Protein AF-A0A3R6D8L8-F1 (afdb_monomer)

Radius of gyration: 19.19 Å; Cα contacts (8 Å, |Δi|>4): 96; chains: 1; bounding box: 54×32×44 Å

Nearest PDB structures (foldseek):
  3ki9-assembly1_A  TM=8.467E-01  e=3.000E-01  Staphylococcus aureus subsp. aureus COL
  5yi5-assembly1_A  TM=4.871E-01  e=4.899E+00  Homo sapiens

Sequence (134 aa):
MCCDLRLPSSENLDEAEKKIRAFAEKQGLEMTVLRLDQGYWISEEEEIPSLLVELYHKLTTLEDRPYIMEGCTYARHFKQGCGFGAGQQGEKKPFPEGHGSAHGPDEAQNIQVLLRALKLDILAALAIDELWSK

Mean predicted aligned error: 4.23 Å

pLDDT: mean 92.16, std 4.8, range [68.19, 98.0]

Foldseek 3Di:
DDDDDFDPLPDDQVVVVVVVCVVCVVVVHDDDDPDDDHDDDDDCPDDLNVLLVVLDVVLDVDPDDDDDDSDDDPQRVDPRRDDAADDDPPDDDPDDPQDCDPVTHPPDGDPVSVVSRVVSVVVSVVSVCVVVVD

Structure (mmCIF, N/CA/C/O backbone):
data_AF-A0A3R6D8L8-F1
#
_entry.id   AF-A0A3R6D8L8-F1
#
loop_
_atom_site.group_PDB
_atom_site.id
_atom_site.type_symbol
_atom_site.label_atom_id
_atom_site.label_alt_id
_atom_site.label_comp_id
_atom_site.label_asym_id
_atom_site.label_entity_id
_atom_site.label_seq_id
_atom_site.pdbx_PDB_ins_code
_atom_site.Cartn_x
_atom_site.Cartn_y
_atom_site.Cartn_z
_atom_site.occupancy
_atom_site.B_iso_or_equiv
_atom_site.auth_seq_id
_atom_site.auth_comp_id
_atom_site.auth_asym_id
_atom_site.auth_atom_id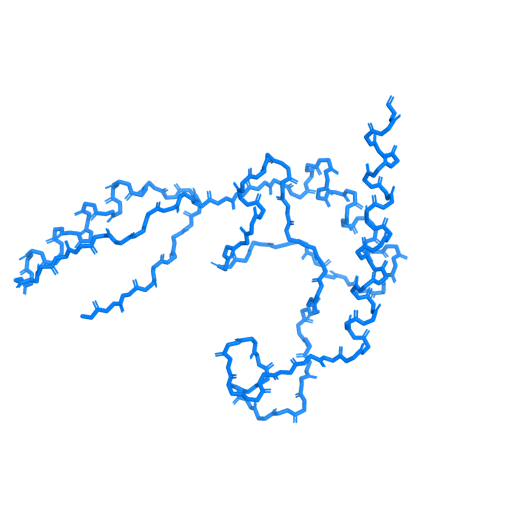
_atom_site.pdbx_PDB_model_num
ATOM 1 N N . MET A 1 1 ? -21.316 -10.945 14.403 1.00 85.75 1 MET A N 1
ATOM 2 C CA . MET A 1 1 ? -21.025 -10.365 13.072 1.00 85.75 1 MET A CA 1
ATOM 3 C C . MET A 1 1 ? -19.673 -9.686 13.167 1.00 85.75 1 MET A C 1
ATOM 5 O O . MET A 1 1 ? -19.449 -9.017 14.165 1.00 85.75 1 MET A O 1
ATOM 9 N N . CYS A 1 2 ? -18.792 -9.876 12.188 1.00 91.19 2 CYS A N 1
ATOM 10 C CA . CYS A 1 2 ? -17.522 -9.152 12.109 1.00 91.19 2 CYS A CA 1
ATOM 11 C C . CYS A 1 2 ? -17.596 -8.161 10.948 1.00 91.19 2 CYS A C 1
ATOM 13 O O . CYS A 1 2 ? -18.159 -8.489 9.906 1.00 91.19 2 CYS A O 1
ATOM 15 N N . CYS A 1 3 ? -17.046 -6.967 11.140 1.00 91.75 3 CYS A N 1
ATOM 16 C CA . CYS A 1 3 ? -17.001 -5.912 10.135 1.00 91.75 3 CYS A CA 1
ATOM 17 C C . CYS A 1 3 ? -15.562 -5.392 10.049 1.00 91.75 3 CYS A C 1
ATOM 19 O O . CYS A 1 3 ? -14.960 -5.121 11.087 1.00 91.75 3 CYS A O 1
ATOM 21 N N . ASP A 1 4 ? -15.021 -5.290 8.833 1.00 93.38 4 ASP A N 1
ATOM 22 C CA . ASP A 1 4 ? -13.795 -4.534 8.557 1.00 93.38 4 ASP A CA 1
ATOM 23 C C . ASP A 1 4 ? -14.213 -3.132 8.111 1.00 93.38 4 ASP A C 1
ATOM 25 O O . ASP A 1 4 ? -14.905 -2.986 7.102 1.00 93.38 4 ASP A O 1
ATOM 29 N N . LEU A 1 5 ? -13.849 -2.114 8.890 1.00 92.12 5 LEU A N 1
ATOM 30 C CA . LEU A 1 5 ? -14.228 -0.728 8.631 1.00 92.12 5 LEU A CA 1
ATOM 31 C C . LEU A 1 5 ? -12.982 0.078 8.269 1.00 92.12 5 LEU A C 1
ATOM 33 O O . LEU A 1 5 ? -12.005 0.094 9.017 1.00 92.12 5 LEU A O 1
ATOM 37 N N . ARG A 1 6 ? -13.038 0.783 7.138 1.00 92.12 6 ARG A N 1
ATOM 38 C CA . ARG A 1 6 ? -11.989 1.704 6.693 1.00 92.12 6 ARG A CA 1
ATOM 39 C C . ARG A 1 6 ? -12.485 3.136 6.814 1.00 92.12 6 ARG A C 1
ATOM 41 O O . ARG A 1 6 ? -13.598 3.443 6.397 1.00 92.12 6 ARG A O 1
ATOM 48 N N . LEU A 1 7 ? -11.655 3.992 7.400 1.00 91.44 7 LEU A N 1
ATOM 49 C CA . LEU A 1 7 ? -11.925 5.413 7.592 1.00 91.44 7 LEU A CA 1
ATOM 50 C C . LEU A 1 7 ? -10.795 6.234 6.955 1.00 91.44 7 LEU A C 1
ATOM 52 O O . LEU A 1 7 ? -9.649 5.772 6.962 1.00 91.44 7 LEU A O 1
ATOM 56 N N . PRO A 1 8 ? -11.084 7.433 6.416 1.00 90.94 8 PRO A N 1
ATOM 57 C CA . PRO A 1 8 ? -10.048 8.353 5.959 1.00 90.94 8 PRO A CA 1
ATOM 58 C C . PRO A 1 8 ? -8.997 8.624 7.042 1.00 90.94 8 PRO A C 1
ATOM 60 O O . PRO A 1 8 ? -9.307 8.663 8.231 1.00 90.94 8 PRO A O 1
ATOM 63 N N . SER A 1 9 ? -7.749 8.868 6.637 1.00 88.50 9 SER A N 1
ATOM 64 C CA . SER A 1 9 ? -6.639 9.126 7.571 1.00 88.50 9 SER A CA 1
ATOM 65 C C . SER A 1 9 ? -6.828 10.381 8.430 1.00 88.50 9 SER A C 1
ATOM 67 O O . SER A 1 9 ? -6.208 10.485 9.488 1.00 88.50 9 SER A O 1
ATOM 69 N N . SER A 1 10 ? -7.689 11.304 7.994 1.00 90.19 10 SER A N 1
ATOM 70 C CA . SER A 1 10 ? -8.076 12.515 8.719 1.00 90.19 10 SER A CA 1
ATOM 71 C C . SER A 1 10 ? -9.073 12.271 9.855 1.00 90.19 10 SER A C 1
ATOM 73 O O . SER A 1 10 ? -9.307 13.180 10.648 1.00 90.19 10 SER A O 1
ATOM 75 N N . GLU A 1 11 ? -9.692 11.091 9.928 1.00 92.81 11 GLU A N 1
ATOM 76 C CA . GLU A 1 11 ? -10.685 10.789 10.956 1.00 92.81 11 GLU A CA 1
ATOM 77 C C . GLU A 1 11 ? -10.047 10.513 12.320 1.00 92.81 11 GLU A C 1
ATOM 79 O O . GLU A 1 11 ? -8.976 9.908 12.443 1.00 92.81 11 GLU A O 1
ATOM 84 N N . ASN A 1 12 ? -10.766 10.915 13.370 1.00 93.25 12 ASN A N 1
ATOM 85 C CA . ASN A 1 12 ? -10.423 10.587 14.745 1.00 93.25 12 ASN A CA 1
ATOM 86 C C . ASN A 1 12 ? -11.029 9.228 15.120 1.00 93.25 12 ASN A C 1
ATOM 88 O O . ASN A 1 12 ? -12.248 9.085 15.254 1.00 93.25 12 ASN A O 1
ATOM 92 N N . LEU A 1 13 ? -10.166 8.231 15.311 1.00 93.88 13 LEU A N 1
ATOM 93 C CA . LEU A 1 13 ? -10.590 6.861 15.585 1.00 93.88 13 LEU A CA 1
ATOM 94 C C . LEU A 1 13 ? -11.297 6.691 16.933 1.00 93.88 13 LEU A C 1
ATOM 96 O O . LEU A 1 13 ? -12.252 5.920 17.006 1.00 93.88 13 LEU A O 1
ATOM 100 N N . ASP A 1 14 ? -10.912 7.445 17.965 1.00 93.75 14 ASP A N 1
ATOM 101 C CA . ASP A 1 14 ? -11.578 7.390 19.271 1.00 93.75 14 ASP A CA 1
ATOM 102 C C . ASP A 1 14 ? -13.012 7.926 19.180 1.00 93.75 14 ASP A C 1
ATOM 104 O O . ASP A 1 14 ? -13.940 7.404 19.803 1.00 93.75 14 ASP A O 1
ATOM 108 N N . GLU A 1 15 ? -13.221 8.990 18.400 1.00 95.62 15 GLU A N 1
ATOM 109 C CA . GLU A 1 15 ? -14.559 9.528 18.151 1.00 95.62 15 GLU A CA 1
ATOM 110 C C . GLU A 1 15 ? -15.404 8.590 17.292 1.00 95.62 15 GLU A C 1
ATOM 112 O O . GLU A 1 15 ? -16.596 8.414 17.565 1.00 95.62 15 GLU A O 1
ATOM 117 N N . ALA A 1 16 ? -14.801 7.981 16.270 1.00 95.06 16 ALA A N 1
ATOM 118 C CA . ALA A 1 16 ? -15.469 7.000 15.429 1.00 95.06 16 ALA A CA 1
ATOM 119 C C . ALA A 1 16 ? -15.905 5.778 16.250 1.00 95.06 16 ALA A C 1
ATOM 121 O O . ALA A 1 16 ? -17.077 5.400 16.198 1.00 95.06 16 ALA A O 1
ATOM 122 N N . GLU A 1 17 ? -15.016 5.218 17.078 1.00 95.38 17 GLU A N 1
ATOM 123 C CA . GLU A 1 17 ? -15.343 4.095 17.958 1.00 95.38 17 GLU A CA 1
ATOM 124 C C . GLU A 1 17 ? -16.500 4.447 18.898 1.00 95.38 17 GLU A C 1
ATOM 126 O O . GLU A 1 17 ? -17.462 3.684 18.996 1.00 95.38 17 GLU A O 1
ATOM 131 N N . LYS A 1 18 ? -16.459 5.620 19.549 1.00 96.06 18 LYS A N 1
ATOM 132 C CA . LYS A 1 18 ? -17.540 6.075 20.442 1.00 96.06 18 LYS A CA 1
ATOM 133 C C . LYS A 1 18 ? -18.888 6.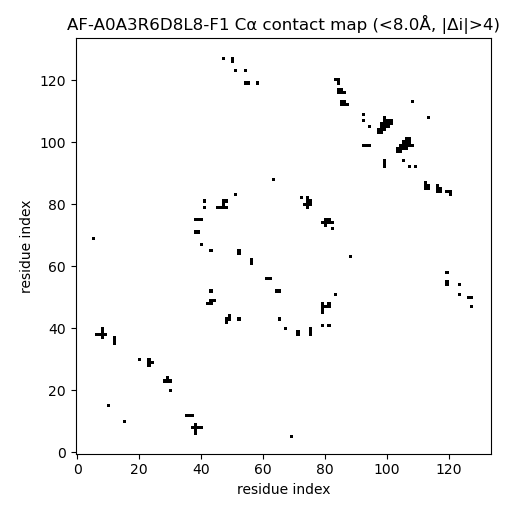132 19.725 1.00 96.06 18 LYS A C 1
ATOM 135 O O . LYS A 1 18 ? -19.88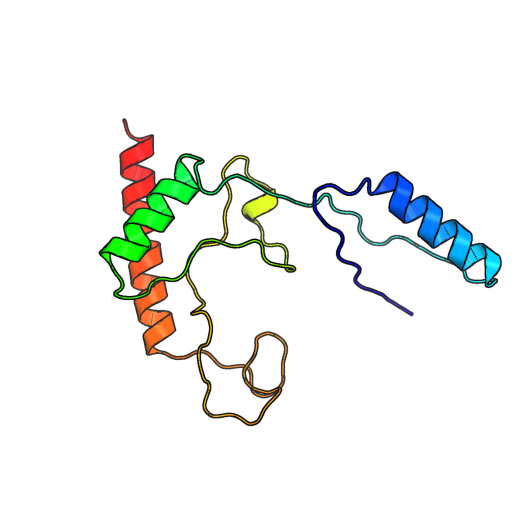8 5.675 20.275 1.00 96.06 18 LYS A O 1
ATOM 140 N N . LYS A 1 19 ? -18.927 6.666 18.499 1.00 96.44 19 LYS A N 1
ATOM 141 C CA . LYS A 1 19 ? -20.159 6.756 17.695 1.00 96.44 19 LYS A CA 1
ATOM 142 C C . LYS A 1 19 ? -20.694 5.370 17.328 1.00 96.44 19 LYS A C 1
ATOM 144 O O . LYS A 1 19 ? -21.892 5.128 17.470 1.00 96.44 19 LYS A O 1
ATOM 149 N N . ILE A 1 20 ? -19.820 4.458 16.899 1.00 95.38 20 ILE A N 1
ATOM 150 C CA . ILE A 1 20 ? -20.207 3.089 16.526 1.00 95.38 20 ILE A CA 1
ATOM 151 C C . ILE A 1 20 ? -20.691 2.317 17.761 1.00 95.38 20 ILE A C 1
ATOM 153 O O . ILE A 1 20 ? -21.724 1.652 17.703 1.00 95.38 20 ILE A O 1
ATOM 157 N N . ARG A 1 21 ? -20.007 2.464 18.901 1.00 96.00 21 ARG A N 1
ATOM 158 C CA . ARG A 1 21 ? -20.400 1.848 20.174 1.00 96.00 21 ARG A CA 1
ATOM 159 C C . ARG A 1 21 ? -21.771 2.332 20.638 1.00 96.00 21 ARG A C 1
ATOM 161 O O . ARG A 1 21 ? -22.635 1.510 20.919 1.00 96.00 21 ARG A O 1
ATOM 168 N N . ALA A 1 22 ? -22.001 3.645 20.634 1.00 96.94 22 ALA A N 1
ATOM 169 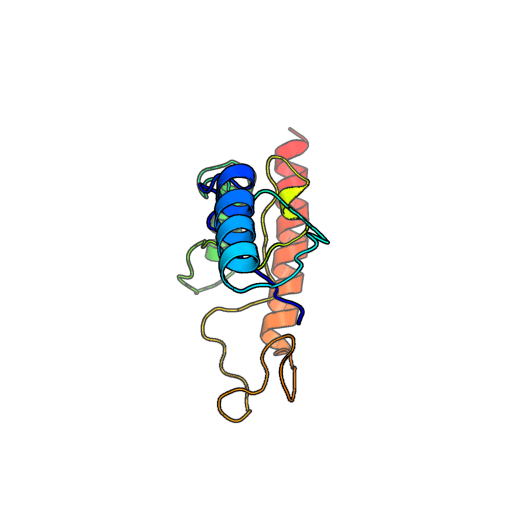C CA . ALA A 1 22 ? -23.294 4.221 21.001 1.00 96.94 22 ALA A CA 1
ATOM 170 C C . ALA A 1 22 ? -24.428 3.735 20.080 1.00 96.94 22 ALA A C 1
ATOM 172 O O . ALA A 1 22 ? -25.551 3.500 20.530 1.00 96.94 22 ALA A O 1
ATOM 173 N N . PHE A 1 23 ? -24.143 3.553 18.786 1.00 96.50 23 PHE A N 1
ATOM 174 C CA . PHE A 1 23 ? -25.096 2.951 17.857 1.00 96.50 23 PHE A CA 1
ATOM 175 C C . PHE A 1 23 ? -25.397 1.490 18.220 1.00 96.50 23 PHE A C 1
ATOM 177 O O . PHE A 1 23 ? -26.571 1.131 18.305 1.00 96.50 23 PHE A O 1
ATOM 184 N N . ALA A 1 24 ? -24.372 0.671 18.471 1.00 95.88 24 ALA A N 1
ATOM 185 C CA . ALA A 1 24 ? -24.531 -0.732 18.852 1.00 95.88 24 ALA A CA 1
ATOM 186 C C . ALA A 1 24 ? -25.361 -0.885 20.137 1.00 95.88 24 ALA A C 1
ATOM 188 O O . ALA A 1 24 ? -26.339 -1.634 20.147 1.00 95.88 24 ALA A O 1
ATOM 189 N N . GLU A 1 25 ? -25.051 -0.100 21.172 1.00 96.75 25 GLU A N 1
ATOM 190 C CA . GLU A 1 25 ? -25.792 -0.076 22.439 1.00 96.75 25 GLU A CA 1
ATOM 191 C C . GLU A 1 25 ? -27.268 0.279 22.229 1.00 96.75 25 GLU A C 1
ATOM 193 O O . GLU A 1 25 ? -28.154 -0.400 22.748 1.00 96.75 25 GLU A O 1
ATOM 198 N N . LYS A 1 26 ? -27.558 1.288 21.394 1.00 98.00 26 LYS A N 1
ATOM 199 C CA . LYS A 1 26 ? -28.935 1.675 21.048 1.00 98.00 26 LYS A CA 1
ATOM 200 C C . LYS A 1 26 ? -29.711 0.551 20.350 1.00 98.00 26 LYS A C 1
ATOM 202 O O . LYS A 1 26 ? -30.936 0.524 20.442 1.00 98.00 26 LYS A O 1
ATOM 207 N N . GLN A 1 27 ? -29.023 -0.354 19.654 1.00 97.31 27 GLN A N 1
ATOM 208 C CA . GLN A 1 27 ? -29.624 -1.527 19.010 1.00 97.31 27 GLN A CA 1
ATOM 209 C C . GLN A 1 27 ? -29.618 -2.784 19.900 1.00 97.31 27 GLN A C 1
ATOM 211 O O . GLN A 1 27 ? -30.062 -3.838 19.452 1.00 97.31 27 GLN A O 1
ATOM 216 N N . GLY A 1 28 ? -29.126 -2.702 21.143 1.00 97.62 28 GLY A N 1
ATOM 217 C CA . GLY A 1 28 ? -29.006 -3.857 22.039 1.00 97.62 28 GLY A CA 1
ATOM 218 C C . GLY A 1 28 ? -27.922 -4.856 21.619 1.00 97.62 28 GLY A C 1
ATOM 219 O O . GLY A 1 28 ? -28.035 -6.042 21.920 1.00 97.62 28 GLY A O 1
ATOM 220 N N . LEU A 1 29 ? -26.897 -4.396 20.896 1.00 96.50 29 LEU A N 1
ATOM 221 C CA . LEU A 1 29 ? -25.771 -5.208 20.438 1.00 96.50 29 LEU A CA 1
ATOM 222 C C . LEU A 1 29 ? -24.550 -5.012 21.343 1.00 96.50 29 LEU A C 1
ATOM 224 O O . LEU A 1 29 ? -24.226 -3.892 21.735 1.00 96.50 29 LEU A O 1
ATOM 228 N N . GLU A 1 30 ? -23.826 -6.097 21.605 1.00 95.06 30 GLU A N 1
ATOM 229 C CA . GLU A 1 30 ? -22.496 -6.046 22.214 1.00 95.06 30 GLU A CA 1
ATOM 230 C C . GLU A 1 30 ? -21.425 -5.862 21.127 1.00 95.06 30 GLU A C 1
ATOM 232 O O . GLU A 1 30 ? -21.473 -6.505 20.075 1.00 95.06 30 GLU A O 1
ATOM 237 N N . MET A 1 31 ? -20.452 -4.981 21.378 1.00 94.44 31 MET A N 1
ATOM 238 C CA . MET A 1 31 ? -19.374 -4.674 20.437 1.00 94.44 31 MET A CA 1
ATOM 239 C C . MET A 1 31 ? -17.997 -4.776 21.093 1.00 94.44 31 MET A C 1
ATOM 241 O O . MET A 1 31 ? -17.701 -4.090 22.078 1.00 94.44 31 MET A O 1
ATOM 245 N N . THR A 1 32 ? -17.111 -5.535 20.450 1.00 95.50 32 THR A N 1
ATOM 246 C CA . THR A 1 32 ? -15.686 -5.622 20.781 1.00 95.50 32 THR A CA 1
ATOM 247 C C . THR A 1 32 ? -14.854 -5.103 19.615 1.00 95.50 32 THR A C 1
ATOM 249 O O . THR A 1 32 ? -15.049 -5.524 18.475 1.00 95.50 32 THR A O 1
ATOM 252 N N . VAL A 1 33 ? -13.905 -4.211 19.898 1.00 95.38 33 VAL A N 1
ATOM 253 C CA . VAL A 1 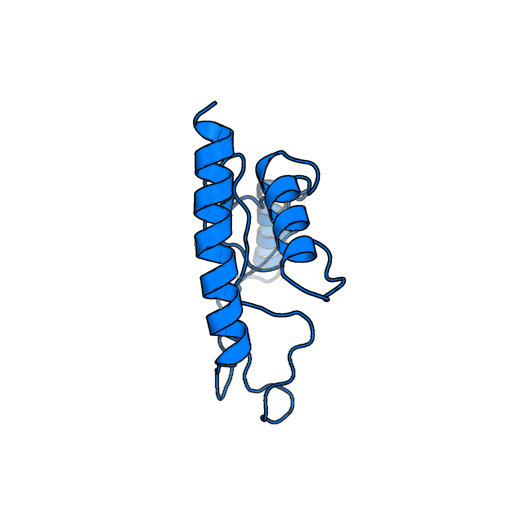33 ? -12.916 -3.767 18.909 1.00 95.38 33 VAL A CA 1
ATOM 254 C C . VAL A 1 33 ? -11.741 -4.733 18.951 1.00 95.38 33 VAL A C 1
ATOM 256 O O . VAL A 1 33 ? -11.077 -4.862 19.974 1.00 95.38 33 VAL A O 1
ATOM 259 N N . LEU A 1 34 ? -11.509 -5.440 17.845 1.00 95.69 34 LEU A N 1
ATOM 260 C CA . LEU A 1 34 ? -10.411 -6.406 17.735 1.00 95.69 34 LEU A CA 1
ATOM 261 C C . LEU A 1 34 ? -9.098 -5.742 17.313 1.00 95.69 34 LEU A C 1
ATOM 263 O O . LEU A 1 34 ? -8.020 -6.182 17.707 1.00 95.69 34 LEU A O 1
ATOM 267 N N . ARG A 1 35 ? -9.191 -4.699 16.487 1.00 93.00 35 ARG A N 1
ATOM 268 C CA . ARG A 1 35 ? -8.055 -3.952 15.956 1.00 93.00 35 ARG A CA 1
ATOM 269 C C . ARG A 1 35 ? -8.496 -2.527 15.642 1.00 93.00 35 ARG A C 1
ATOM 271 O O . ARG A 1 35 ? -9.554 -2.333 15.050 1.00 93.00 35 ARG A O 1
ATOM 278 N N . LEU A 1 36 ? -7.672 -1.562 16.040 1.00 92.06 36 LEU A N 1
ATOM 279 C CA . LEU A 1 36 ? -7.859 -0.143 15.769 1.00 92.06 36 LEU A CA 1
ATOM 280 C C . LEU A 1 36 ? -6.525 0.440 15.322 1.00 92.06 36 LEU A C 1
ATOM 282 O O . LEU A 1 36 ? -5.524 0.316 16.023 1.00 92.06 36 LEU A O 1
ATOM 286 N N . ASP A 1 37 ? -6.506 1.026 14.133 1.00 90.94 37 ASP A N 1
ATOM 287 C CA . ASP A 1 37 ? -5.275 1.328 13.422 1.00 90.94 37 ASP A CA 1
ATOM 288 C C . ASP A 1 37 ? -5.385 2.678 12.713 1.00 90.94 37 ASP A C 1
ATOM 290 O O . ASP A 1 37 ? -6.204 2.828 11.810 1.00 90.94 37 ASP A O 1
ATOM 294 N N . GLN A 1 38 ? -4.540 3.651 13.090 1.00 88.31 38 GLN A N 1
ATOM 295 C CA . GLN A 1 38 ? -4.526 4.970 12.446 1.00 88.31 38 GLN A CA 1
ATOM 296 C C . GLN A 1 38 ? -4.222 4.845 10.952 1.00 88.31 38 GLN A C 1
ATOM 298 O O . GLN A 1 38 ? -3.296 4.120 10.557 1.00 88.31 38 GLN A O 1
ATOM 303 N N . GLY A 1 39 ? -4.992 5.581 10.148 1.00 89.00 39 GLY A N 1
ATOM 304 C CA . GLY A 1 39 ? -4.730 5.744 8.726 1.00 89.00 39 GLY A CA 1
ATOM 305 C C . GLY A 1 39 ? -3.361 6.375 8.475 1.00 89.00 39 GLY A C 1
ATOM 306 O O . GLY A 1 39 ? -2.765 6.999 9.351 1.00 89.00 39 GLY A O 1
ATOM 307 N N . TYR A 1 40 ? -2.850 6.199 7.263 1.00 91.62 40 TYR A N 1
ATOM 308 C CA . TYR A 1 40 ? -1.526 6.669 6.885 1.00 91.62 40 TYR A CA 1
ATOM 309 C C . TYR A 1 40 ? -1.583 7.381 5.544 1.00 91.62 40 TYR A C 1
ATOM 311 O O . TYR A 1 40 ? -2.240 6.914 4.615 1.00 91.62 40 TYR A O 1
ATOM 319 N N . TRP A 1 41 ? -0.906 8.520 5.473 1.00 92.56 41 TRP A N 1
ATOM 320 C CA . TRP A 1 41 ? -0.816 9.353 4.288 1.00 92.56 41 TRP A CA 1
ATOM 321 C C . TRP A 1 41 ? 0.498 10.128 4.320 1.00 92.56 41 TRP A C 1
ATOM 323 O O . TRP A 1 41 ? 0.891 10.629 5.374 1.00 92.56 41 TRP A O 1
ATOM 333 N N . ILE A 1 42 ? 1.136 10.236 3.159 1.00 93.06 42 ILE A N 1
ATOM 334 C CA . ILE A 1 42 ? 2.255 11.139 2.889 1.00 93.06 42 ILE A CA 1
ATOM 335 C C . ILE A 1 42 ? 2.025 11.794 1.527 1.00 93.06 42 ILE A C 1
ATOM 337 O O . ILE A 1 42 ? 1.333 11.221 0.681 1.00 93.06 42 ILE A O 1
ATOM 341 N N . SER A 1 43 ? 2.577 12.992 1.328 1.00 94.06 43 SER A N 1
ATOM 342 C CA . SER A 1 43 ? 2.465 13.693 0.046 1.00 94.06 43 SER A CA 1
ATOM 343 C C . SER A 1 43 ? 3.250 12.962 -1.045 1.00 94.06 43 SER A C 1
ATOM 345 O O . SER A 1 43 ? 4.313 12.398 -0.787 1.00 94.06 43 SER A O 1
ATOM 347 N N . GLU A 1 44 ? 2.751 13.004 -2.280 1.00 93.56 44 GLU A N 1
ATOM 348 C CA . GLU A 1 44 ? 3.496 12.545 -3.461 1.00 93.56 44 GLU A CA 1
ATOM 349 C C . GLU A 1 44 ? 4.746 13.390 -3.739 1.00 93.56 44 GLU A C 1
ATOM 351 O O . GLU A 1 44 ? 5.666 12.929 -4.405 1.00 93.56 44 GLU A O 1
ATOM 356 N N . GLU A 1 45 ? 4.784 14.607 -3.197 1.00 95.44 45 GLU A N 1
ATOM 357 C CA . GLU A 1 45 ? 5.913 15.533 -3.298 1.00 95.44 45 GLU A CA 1
ATOM 358 C C . GLU A 1 45 ? 7.021 15.233 -2.276 1.00 95.44 45 GLU A C 1
ATOM 360 O O . GLU A 1 45 ? 8.097 15.827 -2.344 1.00 95.44 45 GLU A O 1
ATOM 365 N N . GLU A 1 46 ? 6.779 14.322 -1.325 1.00 94.94 46 GLU A N 1
ATOM 366 C CA . GLU A 1 46 ? 7.821 13.860 -0.408 1.00 94.94 46 GLU A CA 1
ATOM 367 C C . GLU A 1 46 ? 8.939 13.145 -1.176 1.00 94.94 46 GLU A C 1
ATOM 369 O O . GLU A 1 46 ? 8.731 12.560 -2.238 1.00 94.94 46 GLU A O 1
ATOM 374 N N . GLU A 1 47 ? 10.130 13.146 -0.584 1.00 94.94 47 GLU A N 1
ATOM 375 C CA . GLU A 1 47 ? 11.375 12.669 -1.191 1.00 94.94 47 GLU A CA 1
ATOM 376 C C . GLU A 1 47 ? 11.254 11.300 -1.896 1.00 94.94 47 GLU A C 1
ATOM 378 O O . GLU A 1 47 ? 11.490 11.198 -3.101 1.00 94.94 47 GLU A O 1
ATOM 383 N N . ILE A 1 48 ? 10.856 10.250 -1.165 1.00 95.56 48 ILE A N 1
ATOM 384 C CA . ILE A 1 48 ? 10.766 8.888 -1.715 1.00 95.56 48 ILE A CA 1
ATOM 385 C C . ILE A 1 48 ? 9.608 8.742 -2.715 1.00 95.56 48 ILE A C 1
ATOM 387 O O . ILE A 1 48 ? 9.862 8.263 -3.821 1.00 95.56 48 ILE A O 1
ATOM 391 N N . PRO A 1 49 ? 8.360 9.154 -2.408 1.00 95.44 49 PRO A N 1
ATOM 392 C CA . PRO A 1 49 ? 7.275 9.124 -3.389 1.00 95.44 49 PRO A CA 1
ATOM 393 C C . PRO A 1 49 ? 7.607 9.835 -4.705 1.00 95.44 49 PRO A C 1
ATOM 395 O O . PRO A 1 49 ? 7.410 9.246 -5.768 1.00 95.44 49 PRO A O 1
ATOM 398 N N . SER A 1 50 ? 8.167 11.045 -4.644 1.00 95.81 50 SER A N 1
ATOM 399 C CA . SER A 1 50 ? 8.501 11.841 -5.828 1.00 95.81 50 SER A CA 1
ATOM 400 C C . SER A 1 50 ? 9.538 11.133 -6.709 1.00 95.81 50 SER A C 1
ATOM 402 O O . SER A 1 50 ? 9.322 10.955 -7.911 1.00 95.81 50 SER A O 1
ATOM 404 N N . LEU A 1 51 ? 10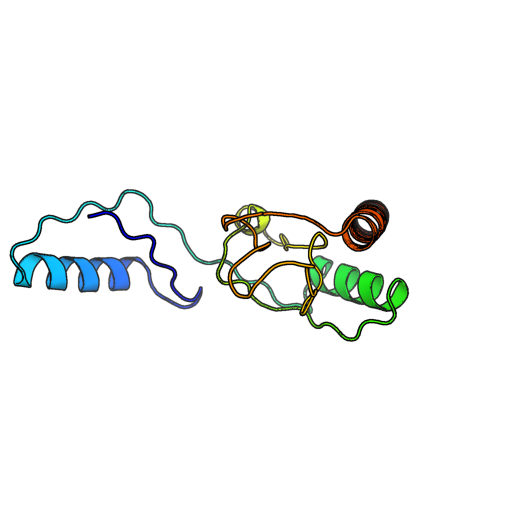.608 10.600 -6.100 1.00 96.62 51 LEU A N 1
ATOM 405 C CA . LEU A 1 51 ? 11.621 9.800 -6.799 1.00 96.62 51 LEU A CA 1
ATOM 406 C C . LEU A 1 51 ? 11.003 8.600 -7.537 1.00 96.62 51 LEU A C 1
ATOM 408 O O . LEU A 1 51 ? 11.352 8.315 -8.686 1.00 96.62 51 LEU A O 1
ATOM 412 N N . LEU A 1 52 ? 10.091 7.885 -6.877 1.00 96.12 52 LEU A N 1
ATOM 413 C CA . LEU A 1 52 ? 9.456 6.690 -7.431 1.00 96.12 52 LEU A CA 1
ATOM 414 C C . LEU A 1 52 ? 8.475 7.018 -8.562 1.00 96.12 52 LEU A C 1
ATOM 416 O O . LEU A 1 52 ? 8.428 6.285 -9.554 1.00 96.12 52 LEU A O 1
ATOM 420 N N . VAL A 1 53 ? 7.733 8.124 -8.455 1.00 95.12 53 VAL A N 1
ATOM 421 C CA . VAL A 1 53 ? 6.854 8.621 -9.526 1.00 95.12 53 VAL A CA 1
ATOM 422 C C . VAL A 1 53 ? 7.676 8.987 -10.760 1.00 95.12 53 VAL A C 1
ATOM 424 O O . VAL A 1 53 ? 7.377 8.518 -11.860 1.00 95.12 53 VAL A O 1
ATOM 427 N N . GLU A 1 54 ? 8.767 9.737 -10.589 1.00 95.62 54 GLU A N 1
ATOM 428 C CA . GLU A 1 54 ? 9.662 10.057 -11.702 1.00 95.62 54 GLU A CA 1
ATOM 429 C C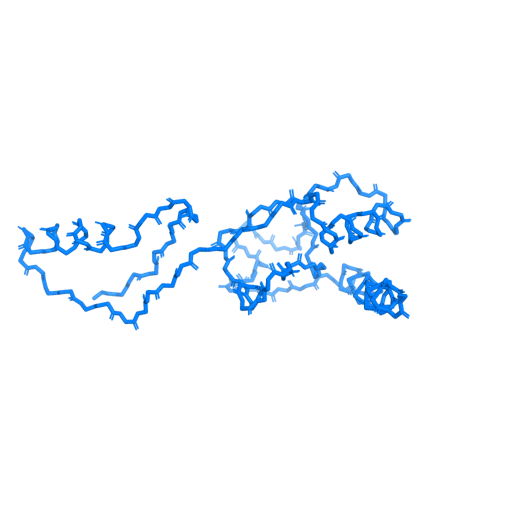 . GLU A 1 54 ? 10.242 8.800 -12.359 1.00 95.62 54 GLU A C 1
ATOM 431 O O . GLU A 1 54 ? 10.319 8.708 -13.588 1.00 95.62 54 GLU A O 1
ATOM 436 N N . LEU A 1 55 ? 10.678 7.829 -11.552 1.00 95.75 55 LEU A N 1
ATOM 437 C CA . LEU A 1 55 ? 11.216 6.567 -12.046 1.00 95.75 55 LEU A CA 1
ATOM 438 C C . LEU A 1 55 ? 10.164 5.792 -12.855 1.00 95.75 55 LEU A C 1
ATOM 440 O O . LEU A 1 55 ? 10.473 5.266 -13.928 1.00 95.75 55 LEU A O 1
ATOM 444 N N . TYR A 1 56 ? 8.921 5.753 -12.373 1.00 95.38 56 TYR A N 1
ATOM 445 C CA . TYR A 1 56 ? 7.802 5.113 -13.057 1.00 95.38 56 TYR A CA 1
ATOM 446 C C . TYR A 1 56 ? 7.533 5.739 -14.431 1.00 95.38 56 TYR A C 1
ATOM 448 O O . TYR A 1 56 ? 7.454 5.013 -15.427 1.00 95.38 56 TYR A O 1
ATOM 456 N N . HIS A 1 57 ? 7.461 7.070 -14.521 1.00 94.25 57 HIS A N 1
ATOM 457 C CA . HIS A 1 57 ? 7.235 7.770 -15.795 1.00 94.25 57 HIS A CA 1
ATOM 458 C C . HIS A 1 57 ? 8.435 7.687 -16.746 1.00 94.25 57 HIS A C 1
ATOM 460 O O . HIS A 1 57 ? 8.256 7.708 -17.958 1.00 94.25 57 HIS A O 1
ATOM 466 N N . LYS A 1 58 ? 9.664 7.531 -16.235 1.00 94.31 58 LYS A N 1
ATOM 467 C CA . LYS A 1 58 ? 10.853 7.277 -17.075 1.00 94.31 58 LYS A CA 1
ATOM 468 C C . LYS A 1 58 ? 10.841 5.875 -17.695 1.00 94.31 58 LYS A C 1
ATOM 470 O O . LYS A 1 58 ? 11.387 5.676 -18.780 1.00 94.31 58 LYS A O 1
ATOM 475 N N . LEU A 1 59 ? 10.273 4.889 -16.999 1.00 91.88 59 LEU A N 1
ATOM 476 C CA . LEU A 1 59 ? 10.330 3.472 -17.383 1.00 91.88 59 LEU A CA 1
ATOM 477 C C . LEU A 1 59 ? 9.065 2.953 -18.067 1.00 91.88 59 LEU A C 1
ATOM 479 O O . LEU A 1 59 ? 9.081 1.850 -18.622 1.00 91.88 59 LEU A O 1
ATOM 483 N N . THR A 1 60 ? 7.979 3.717 -18.022 1.00 89.56 60 THR A N 1
ATOM 484 C CA . THR A 1 60 ? 6.691 3.356 -18.609 1.00 89.56 60 THR A CA 1
ATOM 485 C C . THR A 1 60 ? 6.194 4.467 -19.527 1.00 89.56 60 THR A C 1
ATOM 487 O O . THR A 1 60 ? 6.575 5.621 -19.393 1.00 89.56 60 THR A O 1
ATOM 490 N N . THR A 1 61 ? 5.323 4.125 -20.473 1.00 88.62 61 THR A N 1
ATOM 491 C CA . THR A 1 61 ? 4.598 5.110 -21.296 1.00 88.62 61 THR A CA 1
ATOM 492 C C . THR A 1 61 ? 3.218 5.419 -20.708 1.00 88.62 61 THR A C 1
ATOM 494 O O . THR A 1 61 ? 2.317 5.818 -21.440 1.00 88.62 61 THR A O 1
ATOM 497 N N . LEU A 1 62 ? 3.012 5.099 -19.427 1.00 87.31 62 LEU A N 1
ATOM 498 C CA . LEU A 1 62 ? 1.733 5.230 -18.744 1.00 87.31 62 LEU A CA 1
ATOM 499 C C . LEU A 1 62 ? 1.676 6.574 -18.021 1.00 87.31 62 LEU A C 1
ATOM 501 O O . LEU A 1 62 ? 2.668 7.026 -17.457 1.00 87.31 62 LEU A O 1
ATOM 505 N N . GLU A 1 63 ? 0.496 7.187 -18.020 1.00 87.62 63 GLU A N 1
ATOM 506 C CA . GLU A 1 63 ? 0.239 8.486 -17.383 1.00 87.62 63 GLU A CA 1
ATOM 507 C C . GLU A 1 63 ? -0.382 8.338 -15.983 1.00 87.62 63 GLU A C 1
ATOM 509 O O . GLU A 1 63 ? -0.979 9.280 -15.457 1.00 87.62 63 GLU A O 1
ATOM 514 N N . ASP A 1 64 ? -0.269 7.148 -15.382 1.00 89.62 64 ASP A N 1
ATOM 515 C CA . ASP A 1 64 ? -0.823 6.877 -14.057 1.00 89.62 64 ASP A CA 1
ATOM 516 C C . ASP A 1 64 ? -0.244 7.853 -13.027 1.00 89.62 64 ASP A C 1
ATOM 518 O O . ASP A 1 64 ? 0.953 8.172 -13.033 1.00 89.62 64 ASP A O 1
ATOM 522 N N . ARG A 1 65 ? -1.115 8.321 -12.132 1.00 91.25 65 ARG A N 1
ATOM 523 C CA . ARG A 1 65 ? -0.758 9.214 -11.029 1.00 91.25 65 ARG A CA 1
ATOM 524 C C . ARG A 1 65 ? -0.736 8.452 -9.703 1.00 91.25 65 ARG A C 1
ATOM 526 O O . ARG A 1 65 ? -1.498 7.492 -9.546 1.00 91.25 65 ARG A O 1
ATOM 533 N N . PRO A 1 66 ? 0.101 8.876 -8.741 1.00 92.81 66 PRO A N 1
ATOM 534 C CA . PRO A 1 66 ? -0.008 8.414 -7.362 1.00 92.81 66 PRO A CA 1
ATOM 535 C C . PRO A 1 66 ? -1.427 8.647 -6.824 1.00 92.81 66 PRO A C 1
ATOM 537 O O . PRO A 1 66 ? -2.140 9.566 -7.228 1.00 92.81 66 PRO A O 1
ATOM 540 N N . TYR A 1 67 ? -1.863 7.763 -5.933 1.00 91.88 67 TYR A N 1
ATOM 541 C CA . TYR A 1 67 ? -3.202 7.792 -5.360 1.00 91.88 67 TYR A CA 1
ATOM 542 C C . TYR A 1 67 ? -3.204 7.123 -3.987 1.00 91.88 67 TYR A C 1
ATOM 544 O O . TYR A 1 67 ? -2.288 6.377 -3.634 1.00 91.88 67 TYR A O 1
ATOM 552 N N . ILE A 1 68 ? -4.258 7.378 -3.215 1.00 90.00 68 ILE A N 1
ATOM 553 C CA . ILE A 1 68 ? -4.455 6.764 -1.904 1.00 90.00 68 ILE A CA 1
ATOM 554 C C . ILE A 1 68 ? -5.344 5.536 -2.061 1.00 90.00 68 ILE A C 1
ATOM 556 O O . ILE A 1 68 ? -6.453 5.622 -2.584 1.00 90.00 68 ILE A O 1
ATOM 560 N N . MET A 1 69 ? -4.838 4.385 -1.621 1.00 87.12 69 MET A N 1
ATOM 561 C CA . MET A 1 69 ? -5.575 3.123 -1.630 1.00 87.12 69 MET A CA 1
ATOM 562 C C . MET A 1 69 ? -6.466 3.006 -0.388 1.00 87.12 69 MET A C 1
ATOM 564 O O . MET A 1 69 ? -6.065 3.396 0.707 1.00 87.12 69 MET A O 1
ATOM 568 N N . GLU A 1 70 ? -7.644 2.396 -0.538 1.00 80.50 70 GLU A N 1
ATOM 569 C CA . GLU A 1 70 ? -8.516 2.040 0.597 1.00 80.50 70 GLU A CA 1
ATOM 570 C C . GLU A 1 70 ? -7.893 0.942 1.485 1.00 80.50 70 GLU A C 1
ATOM 572 O O . GLU A 1 70 ? -8.155 0.852 2.688 1.00 80.50 70 GLU A O 1
ATOM 577 N N . GLY A 1 71 ? -7.039 0.104 0.889 1.00 78.06 71 GLY A N 1
ATOM 578 C CA . GLY A 1 71 ? -6.256 -0.907 1.588 1.00 78.06 71 GLY A CA 1
ATOM 579 C C . GLY A 1 71 ? -5.036 -0.313 2.292 1.00 78.06 71 GLY A C 1
ATOM 580 O O . GLY A 1 71 ? -4.397 0.616 1.805 1.00 78.06 71 GLY A O 1
ATOM 581 N N . CYS A 1 72 ? -4.663 -0.898 3.430 1.00 75.38 72 CYS A N 1
ATOM 582 C CA . CYS A 1 72 ? -3.426 -0.543 4.125 1.00 75.38 72 CYS A CA 1
ATOM 583 C C . CYS A 1 72 ? -2.325 -1.550 3.794 1.00 75.38 72 CYS A C 1
ATOM 585 O O . CYS A 1 72 ? -2.560 -2.758 3.813 1.00 75.38 72 CYS A O 1
ATOM 587 N N . THR A 1 73 ? -1.113 -1.053 3.565 1.00 85.31 73 THR A N 1
ATOM 588 C CA . THR A 1 73 ? 0.101 -1.867 3.426 1.00 85.31 73 THR A CA 1
ATOM 589 C C . THR A 1 73 ? 1.012 -1.677 4.642 1.00 85.31 73 THR A C 1
ATOM 591 O O . THR A 1 73 ? 0.729 -0.869 5.532 1.00 85.31 73 THR A O 1
ATOM 594 N N . TYR A 1 74 ? 2.148 -2.379 4.667 1.00 91.00 74 TYR A N 1
ATOM 595 C CA . TYR A 1 74 ? 3.192 -2.163 5.674 1.00 91.00 74 TYR A CA 1
ATOM 596 C C . TYR A 1 74 ? 3.815 -0.756 5.634 1.00 91.00 74 TYR A C 1
ATOM 598 O O . TYR A 1 74 ? 4.488 -0.381 6.592 1.00 91.00 74 TYR A O 1
ATOM 606 N N . ALA A 1 75 ? 3.559 0.039 4.585 1.00 92.00 75 ALA A N 1
ATOM 607 C CA . ALA A 1 75 ? 4.074 1.400 4.433 1.00 92.00 75 ALA A CA 1
ATOM 608 C C . ALA A 1 75 ? 3.818 2.283 5.664 1.00 92.00 75 ALA A C 1
ATOM 610 O O . ALA A 1 75 ? 4.691 3.046 6.064 1.00 92.00 75 ALA A O 1
ATOM 611 N N . ARG A 1 76 ? 2.672 2.103 6.333 1.00 90.81 76 ARG A N 1
ATOM 612 C CA . ARG A 1 76 ? 2.283 2.888 7.515 1.00 90.81 76 ARG A CA 1
ATOM 613 C C . ARG A 1 76 ? 3.202 2.763 8.727 1.00 90.81 76 ARG A C 1
ATOM 615 O O . ARG A 1 76 ? 3.089 3.555 9.657 1.00 90.81 76 ARG A O 1
ATOM 622 N N . HIS A 1 77 ? 4.073 1.759 8.755 1.00 92.19 77 HIS A N 1
ATOM 623 C CA . HIS A 1 77 ? 5.045 1.589 9.833 1.00 92.19 77 HIS A CA 1
ATOM 624 C C . HIS A 1 77 ? 6.317 2.422 9.629 1.00 92.19 77 HIS A C 1
ATOM 626 O O . HIS A 1 77 ? 7.168 2.456 10.516 1.00 92.19 77 HIS A O 1
ATOM 632 N N . PHE A 1 78 ? 6.445 3.113 8.493 1.00 90.88 78 PHE A N 1
ATOM 633 C CA . PHE A 1 78 ? 7.614 3.904 8.132 1.00 90.88 78 PHE A CA 1
ATOM 634 C C . PHE A 1 78 ? 7.229 5.367 7.910 1.00 90.88 78 PHE A C 1
ATOM 636 O O . PHE A 1 78 ? 6.130 5.672 7.456 1.00 90.88 78 PHE A O 1
ATOM 643 N N . LYS A 1 79 ? 8.146 6.296 8.207 1.00 88.56 79 LYS A N 1
ATOM 644 C CA . LYS A 1 79 ? 7.889 7.736 8.025 1.00 88.56 79 LYS A CA 1
ATOM 645 C C . LYS A 1 79 ? 7.661 8.098 6.554 1.00 88.56 79 LYS A C 1
ATOM 647 O O . LYS A 1 79 ? 6.707 8.802 6.259 1.00 88.56 79 LYS A O 1
ATOM 652 N N . GLN A 1 80 ? 8.488 7.564 5.659 1.00 89.94 80 GLN A N 1
ATOM 653 C CA . GLN A 1 80 ? 8.436 7.792 4.207 1.00 89.94 80 GLN A CA 1
ATOM 654 C C . GLN A 1 80 ? 8.002 6.524 3.443 1.00 89.94 80 GLN A C 1
ATOM 656 O O . GLN A 1 80 ? 8.447 6.275 2.325 1.00 89.94 80 GLN A O 1
ATOM 661 N N . GLY A 1 81 ? 7.193 5.660 4.065 1.00 91.88 81 GLY A N 1
ATOM 662 C CA . GLY A 1 81 ? 6.727 4.437 3.420 1.00 91.88 81 GLY A CA 1
ATOM 663 C C . GLY A 1 81 ? 5.687 4.735 2.344 1.00 91.88 81 GLY A C 1
ATOM 664 O O . GLY A 1 81 ? 4.769 5.510 2.555 1.00 91.88 81 GLY A O 1
ATOM 665 N N . CYS A 1 82 ? 5.752 4.067 1.201 1.00 93.25 82 CYS A N 1
ATOM 666 C CA . CYS A 1 82 ? 4.668 4.092 0.220 1.00 93.25 82 CYS A CA 1
ATOM 667 C C . CYS A 1 82 ? 4.521 2.723 -0.446 1.00 93.25 82 CYS A C 1
ATOM 669 O O . CYS A 1 82 ? 5.410 1.874 -0.367 1.00 93.25 82 CYS A O 1
ATOM 671 N N . GLY A 1 83 ? 3.355 2.479 -1.044 1.00 92.12 83 GLY A N 1
ATOM 672 C CA . GLY A 1 83 ? 3.173 1.342 -1.940 1.00 92.12 83 GLY A CA 1
ATOM 673 C C . GLY A 1 83 ? 3.703 1.698 -3.324 1.00 92.12 83 GLY A C 1
ATOM 674 O O . GLY A 1 83 ? 3.402 2.774 -3.831 1.00 92.12 83 GLY A O 1
ATOM 675 N N . PHE A 1 84 ? 4.461 0.795 -3.935 1.00 92.56 84 PHE A N 1
ATOM 676 C CA . PHE A 1 84 ? 4.988 0.965 -5.283 1.00 92.56 84 PHE A CA 1
ATOM 677 C C . PHE A 1 84 ? 4.981 -0.380 -6.013 1.00 92.56 84 PHE A C 1
ATOM 679 O O . PHE A 1 84 ? 5.212 -1.418 -5.396 1.00 92.56 84 PHE A O 1
ATOM 686 N N . GLY A 1 85 ? 4.683 -0.358 -7.313 1.00 84.19 85 GLY A N 1
ATOM 687 C CA . GLY A 1 85 ? 4.735 -1.542 -8.171 1.00 84.19 85 GLY A CA 1
ATOM 688 C C . GLY A 1 85 ? 3.473 -2.419 -8.170 1.00 84.19 85 GLY A C 1
ATOM 689 O O . GLY A 1 85 ? 2.361 -1.938 -7.961 1.00 84.19 85 GLY A O 1
ATOM 690 N N . ALA A 1 86 ? 3.695 -3.706 -8.472 1.00 75.56 86 ALA A N 1
ATOM 691 C CA . ALA A 1 86 ? 2.801 -4.874 -8.617 1.00 75.56 86 ALA A CA 1
ATOM 692 C C . ALA A 1 86 ? 1.501 -4.753 -9.447 1.00 75.56 86 ALA A C 1
ATOM 694 O O . ALA A 1 86 ? 1.134 -5.712 -10.127 1.00 75.56 86 ALA A O 1
ATOM 695 N N . GLY A 1 87 ? 0.787 -3.633 -9.403 1.00 81.06 87 GLY A N 1
ATOM 696 C CA . GLY A 1 87 ? -0.470 -3.418 -10.113 1.00 81.06 87 GLY A CA 1
ATOM 697 C C . GLY A 1 87 ? -0.323 -2.473 -11.300 1.00 81.06 87 GLY A C 1
ATOM 698 O O . GLY A 1 87 ? 0.576 -1.637 -11.346 1.00 81.06 87 GLY A O 1
ATOM 699 N N . GLN A 1 88 ? -1.250 -2.580 -12.248 1.00 86.19 88 GLN A N 1
ATOM 700 C CA . GLN A 1 88 ? -1.484 -1.552 -13.255 1.00 86.19 88 GLN A CA 1
ATOM 701 C C . GLN A 1 88 ? -2.945 -1.111 -13.161 1.00 86.19 88 GLN A C 1
ATOM 703 O O . GLN A 1 88 ? -3.850 -1.950 -13.172 1.00 86.19 88 GLN A O 1
ATOM 708 N N . GLN A 1 89 ? -3.186 0.199 -13.077 1.00 83.06 89 GLN A N 1
ATOM 709 C CA . GLN A 1 89 ? -4.548 0.724 -13.080 1.00 83.06 89 GLN A CA 1
ATOM 710 C C . GLN A 1 89 ? -5.254 0.359 -14.395 1.00 83.06 89 GLN A C 1
ATOM 712 O O . GLN A 1 89 ? -4.667 0.398 -15.477 1.00 83.06 89 GLN A O 1
ATOM 717 N N . GLY A 1 90 ? -6.519 -0.052 -14.297 1.00 82.31 90 GLY A N 1
ATOM 718 C CA . GLY A 1 90 ? -7.324 -0.422 -15.465 1.00 82.31 90 GLY A CA 1
ATOM 719 C C . GLY A 1 90 ? -6.868 -1.690 -16.195 1.00 82.31 90 GLY A C 1
ATOM 720 O O . GLY A 1 90 ? -7.296 -1.923 -17.328 1.00 82.31 90 GLY A O 1
ATOM 721 N N . GLU A 1 91 ? -6.012 -2.514 -15.583 1.00 86.50 91 GLU A N 1
ATOM 722 C CA . GLU A 1 91 ? -5.647 -3.816 -16.134 1.00 86.50 91 GLU A CA 1
ATOM 723 C C . GLU A 1 91 ? -6.896 -4.667 -16.411 1.00 86.50 91 GLU A C 1
ATOM 725 O O . GLU A 1 91 ? -7.706 -4.937 -15.524 1.00 86.50 91 GLU A O 1
ATOM 730 N N . LYS A 1 92 ? -7.027 -5.144 -17.654 1.00 83.44 92 LYS A N 1
ATOM 731 C CA . LYS A 1 92 ? -8.074 -6.092 -18.039 1.00 83.44 92 LYS A CA 1
ATOM 732 C C . LYS A 1 92 ? -7.539 -7.512 -17.954 1.00 83.44 92 LYS A C 1
ATOM 734 O O . LYS A 1 92 ? -6.635 -7.882 -18.704 1.00 83.44 92 LYS A O 1
ATOM 739 N N . LYS A 1 93 ? -8.132 -8.309 -17.071 1.00 87.75 93 LYS A N 1
ATOM 740 C CA . LYS A 1 93 ? -7.860 -9.745 -16.957 1.00 87.75 93 LYS A CA 1
ATOM 741 C C . LYS A 1 93 ? -8.871 -10.535 -17.799 1.00 87.75 93 LYS A C 1
ATOM 743 O O . LYS A 1 93 ? -9.983 -10.052 -18.007 1.00 87.75 93 LYS A O 1
ATOM 748 N N . PRO A 1 94 ? -8.513 -11.723 -18.316 1.00 91.88 94 PRO A N 1
ATOM 749 C CA . PRO A 1 94 ? -9.365 -12.503 -19.215 1.00 91.88 94 PRO A CA 1
ATOM 750 C C . PRO A 1 94 ? -10.453 -13.288 -18.456 1.00 91.88 94 PRO A C 1
ATOM 752 O O . PRO A 1 94 ? -10.668 -14.467 -18.725 1.00 91.88 94 PRO A O 1
ATOM 755 N N . PHE A 1 95 ? -11.125 -12.647 -17.499 1.00 93.94 95 PHE A N 1
ATOM 756 C CA . PHE A 1 95 ? -12.172 -13.251 -16.675 1.00 93.94 95 PHE A CA 1
ATOM 757 C C . PHE A 1 95 ? -13.465 -12.425 -16.740 1.00 93.94 95 PHE A C 1
ATOM 759 O O . PHE A 1 95 ? -13.425 -11.263 -17.157 1.00 93.94 95 PHE A O 1
ATOM 766 N N . PRO A 1 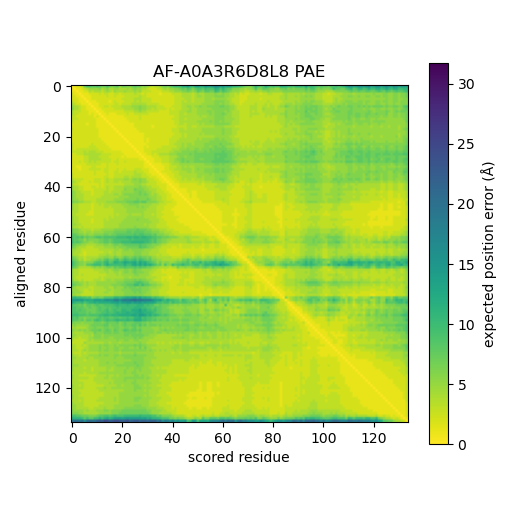96 ? -14.616 -13.004 -16.351 1.00 94.19 96 PRO A N 1
ATOM 767 C CA . PRO A 1 96 ? -15.865 -12.261 -16.215 1.00 94.19 96 PRO A CA 1
ATOM 768 C C . PRO A 1 96 ? -15.758 -11.089 -15.229 1.00 94.19 96 PRO A C 1
ATOM 770 O O . PRO A 1 96 ? -14.860 -11.032 -14.388 1.00 94.19 96 PRO A O 1
ATOM 773 N N . GLU A 1 97 ? -16.714 -10.164 -15.302 1.00 92.19 97 GLU A N 1
ATOM 774 C CA . GLU A 1 97 ? -16.832 -9.084 -14.322 1.00 92.19 97 GLU A CA 1
ATOM 775 C C . GLU A 1 97 ? -16.927 -9.654 -12.894 1.00 92.19 97 GLU A C 1
ATOM 777 O O . GLU A 1 97 ? -17.671 -10.600 -12.638 1.00 92.19 97 GLU A O 1
ATOM 782 N N . GLY A 1 98 ? -16.133 -9.100 -11.972 1.00 90.50 98 GLY A N 1
ATOM 783 C CA . GLY A 1 98 ? -16.028 -9.574 -10.587 1.00 90.50 98 GLY A CA 1
ATOM 784 C C . GLY A 1 98 ? -14.969 -10.658 -10.332 1.00 90.50 98 GLY A C 1
ATOM 785 O O . GLY A 1 98 ? -14.760 -11.016 -9.176 1.00 90.50 98 GLY A O 1
ATOM 786 N N . HIS A 1 99 ? -14.279 -11.154 -11.363 1.00 94.44 99 HIS A N 1
ATOM 787 C CA . HIS A 1 99 ? -13.224 -12.170 -11.245 1.00 94.44 99 HIS A CA 1
ATOM 788 C C . HIS A 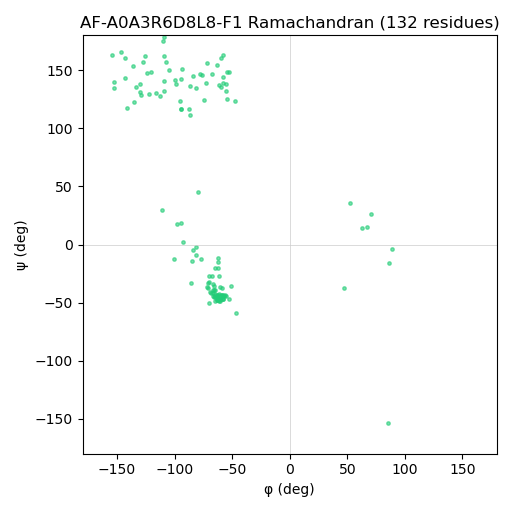1 99 ? -11.825 -11.587 -11.512 1.00 94.44 99 HIS A C 1
ATOM 790 O O . HIS A 1 99 ? -11.669 -10.521 -12.108 1.00 94.44 99 HIS A O 1
ATOM 796 N N . GLY A 1 100 ? -10.779 -12.295 -11.084 1.00 92.56 100 GLY A N 1
ATOM 797 C CA . GLY A 1 100 ? -9.383 -11.951 -11.363 1.00 92.56 100 GLY A CA 1
ATOM 798 C C . GLY A 1 100 ? -8.744 -10.963 -10.389 1.00 92.56 100 GLY A C 1
ATOM 799 O O . GLY A 1 100 ? -7.517 -10.841 -10.369 1.00 92.56 100 GLY A O 1
ATOM 800 N N . SER A 1 101 ? -9.527 -10.246 -9.587 1.00 89.88 101 SER A N 1
ATOM 801 C CA . SER A 1 101 ? -9.019 -9.316 -8.570 1.00 89.88 101 SER A CA 1
ATOM 802 C C . SER A 1 101 ? -8.397 -10.048 -7.380 1.00 89.88 101 SER A C 1
ATOM 804 O O . SER A 1 101 ? -8.743 -11.193 -7.095 1.00 89.88 101 SER A O 1
ATOM 806 N N . ALA A 1 102 ? -7.499 -9.364 -6.666 1.00 89.31 102 ALA A N 1
ATOM 807 C CA . ALA A 1 102 ? -6.965 -9.866 -5.403 1.00 89.31 102 ALA A CA 1
ATOM 808 C C . ALA A 1 102 ? -8.106 -10.172 -4.420 1.00 89.31 102 ALA A C 1
ATOM 810 O O . ALA A 1 102 ? -9.058 -9.394 -4.320 1.00 89.31 102 ALA A O 1
ATOM 811 N N . HIS A 1 103 ? -8.001 -11.296 -3.710 1.00 92.31 103 HIS A N 1
ATOM 812 C CA . HIS A 1 103 ? -9.005 -11.800 -2.766 1.00 92.31 103 HIS A CA 1
ATOM 813 C C . HIS A 1 103 ? -10.368 -12.144 -3.401 1.00 92.31 103 HIS A C 1
ATOM 815 O O . HIS A 1 103 ? -11.356 -12.318 -2.682 1.00 92.31 103 HIS A O 1
ATOM 821 N N . GLY A 1 104 ? -10.437 -12.235 -4.732 1.00 91.81 104 GLY A N 1
ATOM 822 C CA . GLY A 1 104 ? -11.637 -12.588 -5.484 1.00 91.81 104 GLY A CA 1
ATOM 823 C C . GLY A 1 104 ? -11.555 -13.970 -6.146 1.00 91.81 104 GLY A C 1
ATOM 824 O O . GLY A 1 104 ? -10.511 -14.627 -6.113 1.00 91.81 104 GLY A O 1
ATOM 825 N N . PRO A 1 105 ? -12.653 -14.432 -6.771 1.00 95.38 105 PRO A N 1
ATOM 826 C CA . PRO A 1 105 ? -12.641 -15.630 -7.606 1.00 95.38 105 PRO A CA 1
ATOM 827 C C . PRO A 1 105 ? -11.640 -15.507 -8.759 1.00 95.38 105 PRO A C 1
ATOM 829 O O . PRO A 1 105 ? -11.492 -14.432 -9.344 1.00 95.38 105 PRO A O 1
ATOM 832 N N . ASP A 1 106 ? -10.989 -16.619 -9.105 1.00 95.56 106 ASP A N 1
ATOM 833 C CA . ASP A 1 106 ? -10.003 -16.702 -10.191 1.00 95.56 106 ASP A CA 1
ATOM 834 C C . ASP A 1 106 ? -8.888 -15.648 -10.097 1.00 95.56 106 ASP A C 1
ATOM 836 O O . ASP A 1 106 ? -8.438 -15.122 -11.115 1.00 95.56 106 ASP A O 1
ATOM 840 N N . GLU A 1 107 ? -8.453 -15.315 -8.874 1.00 94.75 107 GLU A N 1
ATOM 841 C CA . GLU A 1 107 ? -7.341 -14.393 -8.638 1.00 94.75 107 GLU A CA 1
ATOM 842 C C . GLU A 1 107 ? -6.141 -14.748 -9.527 1.00 94.75 107 GLU A C 1
ATOM 844 O O . GLU A 1 107 ? -5.619 -15.865 -9.505 1.00 94.75 107 GLU A O 1
ATOM 849 N N . ALA A 1 108 ? -5.695 -13.774 -10.318 1.00 93.44 108 ALA A N 1
ATOM 850 C CA . ALA A 1 108 ? -4.573 -13.952 -11.223 1.00 93.44 108 ALA A CA 1
ATOM 851 C C . ALA A 1 108 ? -3.768 -12.665 -11.369 1.00 93.44 108 ALA A C 1
ATOM 853 O O . ALA A 1 108 ? -4.237 -11.569 -11.063 1.00 93.44 108 ALA A O 1
ATOM 854 N N . GLN A 1 109 ? -2.569 -12.798 -11.924 1.00 92.25 109 GLN A N 1
ATOM 855 C CA . GLN A 1 109 ? -1.681 -11.688 -12.234 1.00 92.25 109 GLN A CA 1
ATOM 856 C C . GLN A 1 109 ? -1.192 -11.809 -13.678 1.00 92.25 109 GLN A C 1
ATOM 858 O O . GLN A 1 109 ? -0.846 -12.901 -14.136 1.00 92.25 109 GLN A O 1
ATOM 863 N N . ASN A 1 110 ? -1.136 -10.696 -14.407 1.00 92.50 110 ASN A N 1
ATOM 864 C CA . ASN A 1 110 ? -0.555 -10.687 -15.741 1.00 92.50 110 ASN A CA 1
ATOM 865 C C . ASN A 1 110 ? 0.966 -10.775 -15.644 1.00 92.50 110 ASN A C 1
ATOM 867 O O . ASN A 1 110 ? 1.624 -9.939 -15.025 1.00 92.50 110 ASN A O 1
ATOM 871 N N . ILE A 1 111 ? 1.536 -11.770 -16.317 1.00 93.31 111 ILE A N 1
ATOM 872 C CA . ILE A 1 111 ? 2.977 -12.035 -16.292 1.00 93.31 111 ILE A CA 1
ATOM 873 C C . ILE A 1 111 ? 3.781 -10.822 -16.787 1.00 93.31 111 ILE A C 1
ATOM 875 O O . ILE A 1 111 ? 4.824 -10.512 -16.222 1.00 93.31 111 ILE A O 1
ATOM 879 N N . GLN A 1 112 ? 3.303 -10.088 -17.795 1.00 91.69 112 GLN A N 1
ATOM 880 C CA . GLN A 1 112 ? 4.004 -8.906 -18.310 1.00 91.69 112 GLN A CA 1
ATOM 881 C C . GLN A 1 112 ? 3.947 -7.725 -17.332 1.00 91.69 112 GLN A C 1
ATOM 883 O O . GLN A 1 112 ? 4.922 -6.984 -17.197 1.00 91.69 112 GLN A O 1
ATOM 888 N N . VAL A 1 113 ? 2.826 -7.552 -16.622 1.00 91.94 113 VAL A N 1
ATOM 889 C CA . VAL A 1 113 ? 2.714 -6.555 -15.544 1.00 91.94 113 VAL A CA 1
ATOM 890 C C . VAL A 1 113 ? 3.650 -6.927 -14.398 1.00 91.94 113 VAL A C 1
ATOM 892 O O . VAL A 1 113 ? 4.427 -6.082 -13.964 1.00 91.94 113 VAL A O 1
ATOM 895 N N . LEU A 1 114 ? 3.671 -8.199 -13.997 1.00 93.56 114 LEU A N 1
ATOM 896 C CA . LEU A 1 114 ? 4.551 -8.702 -12.944 1.00 93.56 114 LEU A CA 1
ATOM 897 C C . LEU A 1 114 ? 6.039 -8.522 -13.275 1.00 93.56 114 LEU A C 1
ATOM 899 O O . LEU A 1 114 ? 6.799 -8.040 -12.442 1.00 93.56 114 LEU A O 1
ATOM 903 N N . LEU A 1 115 ? 6.471 -8.871 -14.489 1.00 94.12 115 LEU A N 1
ATOM 904 C CA . LEU A 1 115 ? 7.874 -8.727 -14.896 1.00 94.12 115 LEU A CA 1
ATOM 905 C C . LEU A 1 115 ? 8.314 -7.258 -14.960 1.00 94.12 115 LEU A C 1
ATOM 907 O O . LEU A 1 115 ? 9.448 -6.929 -14.610 1.00 94.12 115 LEU A O 1
ATOM 911 N N . ARG A 1 116 ? 7.418 -6.356 -15.372 1.00 92.81 116 ARG A N 1
ATOM 912 C CA . ARG A 1 116 ? 7.672 -4.913 -15.320 1.00 92.81 116 ARG A CA 1
ATOM 913 C C . ARG A 1 116 ? 7.723 -4.399 -13.885 1.00 92.81 116 ARG A C 1
ATOM 915 O O . ARG A 1 116 ? 8.608 -3.603 -13.594 1.00 92.81 116 ARG A O 1
ATOM 922 N N . ALA A 1 117 ? 6.826 -4.857 -13.012 1.00 94.06 117 ALA A N 1
ATOM 923 C CA . ALA A 1 117 ? 6.860 -4.527 -11.590 1.00 94.06 117 ALA A CA 1
ATOM 924 C C . ALA A 1 117 ? 8.192 -4.953 -10.961 1.00 94.06 117 ALA A C 1
ATOM 926 O O . ALA A 1 117 ? 8.860 -4.123 -10.365 1.00 94.06 117 ALA A O 1
ATOM 927 N N . LEU A 1 118 ? 8.664 -6.175 -11.231 1.00 95.31 118 LEU A N 1
ATOM 928 C CA . LEU A 1 118 ? 9.974 -6.639 -10.765 1.00 95.31 118 LEU A CA 1
ATOM 929 C C . LEU A 1 118 ? 11.119 -5.721 -11.227 1.00 95.31 118 LEU A C 1
ATOM 931 O O . LEU A 1 118 ? 12.013 -5.394 -10.450 1.00 95.31 118 LEU A O 1
ATOM 935 N N . LYS A 1 119 ? 11.098 -5.283 -12.493 1.00 95.50 119 LYS A N 1
ATOM 936 C CA . LYS A 1 119 ? 12.084 -4.322 -13.008 1.00 95.50 119 LYS A CA 1
ATOM 937 C C . LYS A 1 119 ? 11.994 -2.974 -12.282 1.00 95.50 119 LYS A C 1
ATOM 939 O O . LYS A 1 119 ? 13.034 -2.403 -11.964 1.00 95.50 119 LYS A O 1
ATOM 944 N N . LEU A 1 120 ? 10.781 -2.468 -12.054 1.00 95.88 120 LEU A N 1
ATOM 945 C CA . LEU A 1 120 ? 10.543 -1.228 -11.312 1.00 95.88 120 LEU A CA 1
ATOM 946 C C . LEU A 1 120 ? 11.076 -1.338 -9.881 1.00 95.88 120 LEU A C 1
ATOM 948 O O . LEU A 1 120 ? 11.812 -0.454 -9.464 1.00 95.88 120 LEU A O 1
ATOM 952 N N . ASP A 1 121 ? 10.788 -2.434 -9.182 1.00 96.19 121 ASP A N 1
ATOM 953 C CA . ASP A 1 121 ? 11.202 -2.657 -7.793 1.00 96.19 121 ASP A CA 1
ATOM 954 C C . ASP A 1 121 ? 12.730 -2.701 -7.649 1.00 96.19 121 ASP A C 1
ATOM 956 O O . ASP A 1 121 ? 13.292 -2.066 -6.757 1.00 96.19 121 ASP A O 1
ATOM 960 N N . ILE A 1 122 ? 13.426 -3.393 -8.561 1.00 97.19 122 ILE A N 1
ATOM 961 C CA . ILE A 1 122 ? 14.898 -3.443 -8.570 1.00 97.19 122 ILE A CA 1
ATOM 962 C C . ILE A 1 122 ? 15.486 -2.042 -8.777 1.00 97.19 122 ILE A C 1
ATOM 964 O O . ILE A 1 122 ? 16.401 -1.639 -8.061 1.00 97.19 122 ILE A O 1
ATOM 968 N N . LEU A 1 123 ? 14.974 -1.292 -9.755 1.00 97.69 123 LEU A N 1
ATOM 969 C CA . LEU A 1 123 ? 15.486 0.045 -10.064 1.00 97.69 123 LEU A CA 1
ATOM 970 C C . LEU A 1 123 ? 15.127 1.066 -8.979 1.00 97.69 123 LEU A C 1
ATOM 972 O O . LEU A 1 123 ? 15.928 1.954 -8.703 1.00 97.69 123 LEU A O 1
ATOM 976 N N . ALA A 1 124 ? 13.970 0.916 -8.336 1.00 96.94 124 ALA A N 1
ATOM 977 C CA . ALA A 1 124 ? 13.558 1.719 -7.195 1.00 96.94 124 ALA A CA 1
ATOM 978 C C . ALA A 1 124 ? 14.501 1.519 -6.010 1.00 96.94 124 ALA A C 1
ATOM 980 O O . ALA A 1 124 ? 14.990 2.497 -5.454 1.00 96.94 124 ALA A O 1
ATOM 981 N N . ALA A 1 125 ? 14.817 0.266 -5.668 1.00 96.12 125 ALA A N 1
ATOM 982 C CA . ALA A 1 125 ? 15.754 -0.037 -4.591 1.00 96.12 125 ALA A CA 1
ATOM 983 C C . ALA A 1 125 ? 17.132 0.599 -4.836 1.00 96.12 125 ALA A C 1
ATOM 985 O O . ALA A 1 125 ? 17.687 1.211 -3.930 1.00 96.12 125 ALA A O 1
ATOM 986 N N . LEU A 1 126 ? 17.648 0.516 -6.068 1.00 97.56 126 LEU A N 1
ATOM 987 C CA . LEU A 1 126 ? 18.918 1.146 -6.444 1.00 97.56 126 LEU A CA 1
ATOM 988 C C . LEU A 1 126 ? 18.858 2.679 -6.379 1.00 97.56 126 LEU A C 1
ATOM 990 O O . LEU A 1 126 ? 19.793 3.304 -5.891 1.00 97.56 126 LEU A O 1
ATOM 994 N N . ALA A 1 127 ? 17.769 3.288 -6.853 1.00 96.88 127 ALA A N 1
ATOM 995 C CA . ALA A 1 127 ? 17.605 4.740 -6.826 1.00 96.88 127 ALA A CA 1
ATOM 996 C C . ALA A 1 127 ? 17.507 5.281 -5.390 1.00 96.88 127 ALA A C 1
ATOM 998 O O . ALA A 1 127 ? 18.082 6.324 -5.085 1.00 96.88 127 ALA A O 1
ATOM 999 N N . ILE A 1 128 ? 16.807 4.563 -4.507 1.00 96.12 128 ILE A N 1
ATOM 1000 C CA . ILE A 1 128 ? 16.708 4.901 -3.083 1.00 96.12 128 ILE A CA 1
ATOM 1001 C C . ILE A 1 128 ? 18.072 4.746 -2.398 1.00 96.12 128 ILE A C 1
ATOM 1003 O O . ILE A 1 128 ? 18.481 5.636 -1.657 1.00 96.12 128 ILE A O 1
ATOM 1007 N N . ASP A 1 129 ? 18.795 3.655 -2.668 1.00 96.81 129 ASP A N 1
ATOM 1008 C CA . ASP A 1 129 ? 20.140 3.428 -2.125 1.00 96.81 129 ASP A CA 1
ATOM 1009 C C . ASP A 1 129 ? 21.115 4.540 -2.543 1.00 96.81 129 ASP A C 1
ATOM 1011 O O . ASP A 1 129 ? 21.833 5.082 -1.704 1.00 96.81 129 ASP A O 1
ATOM 1015 N N . GLU A 1 130 ? 21.087 4.961 -3.812 1.00 96.94 130 GLU A N 1
ATOM 1016 C CA . GLU A 1 130 ? 21.907 6.077 -4.300 1.00 96.94 130 GLU A CA 1
ATOM 1017 C C . GLU A 1 130 ? 21.526 7.413 -3.645 1.00 96.94 130 GLU A C 1
ATOM 1019 O O . GLU A 1 130 ? 22.400 8.232 -3.351 1.00 96.94 130 GLU A O 1
ATOM 1024 N N . LEU A 1 131 ? 20.229 7.653 -3.431 1.00 94.94 131 LEU A N 1
ATOM 1025 C CA . LEU A 1 131 ? 19.741 8.869 -2.789 1.00 94.94 131 LEU A CA 1
ATOM 1026 C C . LEU A 1 131 ? 20.213 8.961 -1.332 1.00 94.94 131 LEU A C 1
ATOM 1028 O O . LEU A 1 131 ? 20.675 10.018 -0.915 1.00 94.94 131 LEU A O 1
ATOM 1032 N N . TRP A 1 132 ? 20.124 7.864 -0.578 1.00 92.62 132 TRP A N 1
ATOM 1033 C CA . TRP A 1 132 ? 20.475 7.829 0.847 1.00 92.62 132 TRP A CA 1
ATOM 1034 C C . TRP A 1 132 ? 21.960 7.601 1.134 1.00 92.62 132 TRP A C 1
ATOM 1036 O O . TRP A 1 132 ? 22.400 7.819 2.261 1.00 92.62 132 TRP A O 1
ATOM 1046 N N . SER A 1 133 ? 22.739 7.167 0.144 1.00 92.00 133 SER A N 1
ATOM 1047 C CA . SER A 1 133 ? 24.194 7.003 0.275 1.00 92.00 133 SER A CA 1
ATOM 1048 C C . SER A 1 133 ? 24.986 8.309 0.099 1.00 92.00 133 SER A C 1
ATOM 1050 O O . SER A 1 133 ? 26.216 8.284 0.190 1.00 92.00 133 SER A O 1
ATOM 1052 N N . LYS A 1 134 ? 24.312 9.429 -0.187 1.00 68.19 134 LYS A N 1
ATOM 1053 C CA . LYS A 1 134 ? 24.894 10.777 -0.312 1.00 68.19 134 LYS A CA 1
ATOM 1054 C C . LYS A 1 134 ? 24.876 11.510 1.027 1.00 68.19 134 LYS A C 1
ATOM 1056 O O . LYS A 1 134 ? 25.877 12.212 1.296 1.00 68.19 134 LYS A O 1
#

Solvent-accessible surface area (backbone atoms only — not comparable to full-atom values): 8885 Å² total; per-residue (Å²): 138,87,81,90,83,82,69,65,57,86,58,59,64,71,60,49,50,53,54,53,48,54,52,33,52,77,70,75,45,89,86,82,87,88,77,87,77,85,52,69,87,77,63,60,82,38,74,60,49,34,54,49,51,53,51,47,50,74,75,41,96,60,87,81,72,93,78,86,69,90,69,86,64,78,28,69,83,42,96,78,46,67,89,80,63,73,71,63,88,88,69,84,64,103,53,62,93,84,38,30,43,87,99,38,56,74,55,63,78,59,66,70,55,43,56,49,20,53,53,48,52,56,52,47,52,52,53,50,50,60,63,73,74,108

Secondary structure (DSSP, 8-state):
--------TTS-HHHHHHHHHHHHHHTT-----S---------TTSHHHHHHHHHHHHH-S--------SS--GGGGSTT----SS--TTPPPSS-TT-SSTTSTT----HHHHHHHHHHHHHHHHHHHHHHT-